Protein AF-A0A7C7RVZ1-F1 (afdb_monomer_lite)

Structure (mmCIF, N/CA/C/O backbone):
data_AF-A0A7C7RVZ1-F1
#
_entry.id   AF-A0A7C7RVZ1-F1
#
loop_
_atom_site.group_PDB
_atom_site.id
_atom_site.type_symbol
_atom_site.label_atom_id
_atom_site.label_alt_id
_atom_site.label_comp_id
_atom_site.label_asym_id
_atom_site.label_entity_id
_atom_site.label_seq_id
_atom_site.pdbx_PDB_ins_code
_atom_site.Cartn_x
_atom_site.Cartn_y
_atom_site.Cartn_z
_atom_site.occupancy
_atom_site.B_iso_or_equiv
_atom_site.auth_seq_id
_atom_site.auth_comp_id
_atom_site.auth_asym_id
_atom_site.auth_atom_id
_atom_site.pdbx_PDB_model_num
ATOM 1 N N . MET A 1 1 ? 3.547 -5.677 -13.733 1.00 76.12 1 MET A N 1
ATOM 2 C CA . MET A 1 1 ? 4.560 -4.958 -12.918 1.00 76.12 1 MET A CA 1
ATOM 3 C C . MET A 1 1 ? 4.274 -5.063 -11.415 1.00 76.12 1 MET A C 1
ATOM 5 O O . MET A 1 1 ? 3.134 -4.879 -11.005 1.00 76.12 1 MET A O 1
ATOM 9 N N . ILE A 1 2 ? 5.290 -5.376 -10.600 1.00 83.75 2 ILE A N 1
ATOM 10 C CA . ILE A 1 2 ? 5.213 -5.486 -9.129 1.00 83.75 2 ILE A CA 1
ATOM 11 C C . ILE A 1 2 ? 6.129 -4.432 -8.500 1.00 83.75 2 ILE A C 1
ATOM 13 O O . ILE A 1 2 ? 7.270 -4.263 -8.935 1.00 83.75 2 ILE A O 1
ATOM 17 N N . ALA A 1 3 ? 5.672 -3.785 -7.432 1.00 85.69 3 ALA A N 1
ATOM 18 C CA . ALA A 1 3 ? 6.493 -2.928 -6.590 1.00 85.69 3 ALA A CA 1
ATOM 19 C C . ALA A 1 3 ? 6.387 -3.313 -5.108 1.00 85.69 3 ALA A C 1
ATOM 21 O O . ALA A 1 3 ? 5.368 -3.821 -4.646 1.00 85.69 3 ALA A O 1
ATOM 22 N N . VAL A 1 4 ? 7.452 -3.073 -4.345 1.00 88.44 4 VAL A N 1
ATOM 23 C CA . VAL A 1 4 ? 7.435 -3.149 -2.879 1.00 88.44 4 VAL A CA 1
ATOM 24 C C . VAL A 1 4 ? 7.620 -1.747 -2.336 1.00 88.44 4 VAL A C 1
ATOM 26 O O . VAL A 1 4 ? 8.650 -1.112 -2.571 1.00 88.44 4 VAL A O 1
ATOM 29 N N . VAL A 1 5 ? 6.623 -1.275 -1.599 1.00 88.81 5 VAL A N 1
ATOM 30 C CA . VAL A 1 5 ? 6.571 0.082 -1.060 1.00 88.81 5 VAL A CA 1
ATOM 31 C C . VAL A 1 5 ? 6.609 0.021 0.457 1.00 88.81 5 VAL A C 1
ATOM 33 O O . VAL A 1 5 ? 5.951 -0.823 1.071 1.00 88.81 5 VAL A O 1
ATOM 36 N N . LYS A 1 6 ? 7.371 0.920 1.079 1.00 87.19 6 LYS A N 1
ATOM 37 C CA . LYS A 1 6 ? 7.364 1.096 2.530 1.00 87.19 6 LYS A CA 1
ATOM 38 C C . LYS A 1 6 ? 6.491 2.282 2.902 1.00 87.19 6 LYS A C 1
ATOM 40 O O . LYS A 1 6 ? 6.755 3.405 2.492 1.00 87.19 6 LYS A O 1
ATOM 45 N N . THR A 1 7 ? 5.474 2.028 3.714 1.00 87.50 7 THR A N 1
ATOM 46 C CA . THR A 1 7 ? 4.576 3.054 4.254 1.00 87.50 7 THR A CA 1
ATOM 47 C C . THR A 1 7 ? 4.090 2.634 5.638 1.00 87.50 7 THR A C 1
ATOM 49 O O . THR A 1 7 ? 3.965 1.439 5.913 1.00 87.50 7 THR A O 1
ATOM 52 N N . GLY A 1 8 ? 3.901 3.590 6.551 1.00 82.31 8 GLY A N 1
ATOM 53 C CA . GLY A 1 8 ? 3.505 3.287 7.933 1.00 82.31 8 GLY A CA 1
ATOM 54 C C . GLY A 1 8 ? 4.451 2.301 8.637 1.00 82.31 8 GLY A C 1
ATOM 55 O O . GLY A 1 8 ? 4.030 1.324 9.241 1.00 82.31 8 GLY A O 1
ATOM 56 N N . GLY A 1 9 ? 5.763 2.426 8.406 1.00 84.88 9 GLY A N 1
ATOM 57 C CA . GLY A 1 9 ? 6.768 1.515 8.974 1.00 84.88 9 GLY A CA 1
ATOM 58 C C . GLY A 1 9 ? 6.747 0.064 8.458 1.00 84.88 9 GLY A C 1
ATOM 59 O O . GLY A 1 9 ? 7.640 -0.703 8.818 1.00 84.88 9 GLY A O 1
ATOM 60 N N . LYS A 1 10 ? 5.803 -0.316 7.588 1.00 88.75 10 LYS A N 1
ATOM 61 C CA . LYS A 1 10 ? 5.649 -1.672 7.036 1.00 88.75 10 LYS A CA 1
ATOM 62 C C . LYS A 1 10 ? 5.941 -1.696 5.539 1.00 88.75 10 LYS A C 1
ATOM 64 O O . LYS A 1 10 ? 5.913 -0.662 4.876 1.00 88.75 10 LYS A O 1
ATOM 69 N N . GLN A 1 11 ? 6.245 -2.881 5.015 1.00 90.06 11 GLN A N 1
ATOM 70 C CA . GLN A 1 11 ? 6.466 -3.107 3.587 1.00 90.06 11 GLN A CA 1
ATOM 71 C C . GLN A 1 11 ? 5.250 -3.805 2.981 1.00 90.06 11 GLN A C 1
ATOM 73 O O . GLN A 1 11 ? 4.777 -4.803 3.526 1.00 90.06 11 GLN A O 1
ATOM 78 N N . TYR A 1 12 ? 4.778 -3.292 1.850 1.00 89.50 12 TYR A N 1
ATOM 79 C CA . TYR A 1 12 ? 3.641 -3.827 1.113 1.00 89.50 12 TYR A CA 1
ATOM 80 C C . TYR A 1 12 ? 4.071 -4.145 -0.311 1.00 89.50 12 TYR A C 1
ATOM 82 O O . TYR A 1 12 ? 4.699 -3.323 -0.977 1.00 89.50 12 TYR A O 1
ATOM 90 N N . LYS A 1 13 ? 3.721 -5.344 -0.774 1.00 88.06 13 LYS A N 1
ATOM 91 C CA . LYS A 1 13 ? 3.833 -5.725 -2.179 1.00 88.06 13 LYS A CA 1
ATOM 92 C C . LYS A 1 13 ? 2.566 -5.260 -2.892 1.00 88.06 13 LYS A C 1
ATOM 94 O O . LYS A 1 13 ? 1.474 -5.605 -2.451 1.00 88.06 13 LYS A O 1
ATOM 99 N N . VAL A 1 14 ? 2.729 -4.497 -3.963 1.00 88.75 14 VAL A N 1
ATOM 100 C CA . VAL A 1 14 ? 1.643 -3.933 -4.767 1.00 88.75 14 VAL A CA 1
ATOM 101 C C . VAL A 1 14 ? 1.861 -4.234 -6.241 1.00 88.75 14 VAL A C 1
ATOM 103 O O . VAL A 1 14 ? 2.999 -4.309 -6.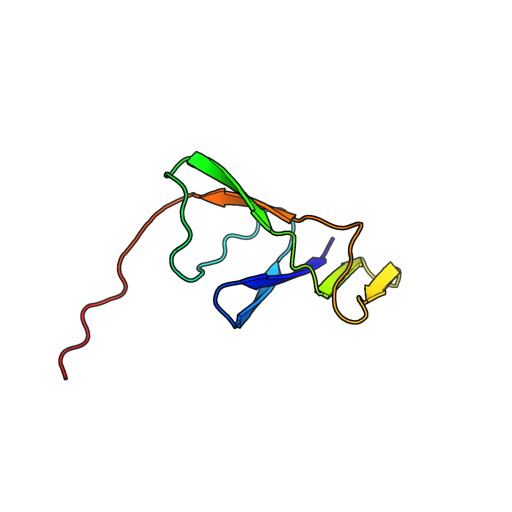711 1.00 88.75 14 VAL A O 1
ATOM 106 N N . SER A 1 15 ? 0.761 -4.374 -6.961 1.00 87.00 15 SER A N 1
ATOM 107 C CA . SER A 1 15 ? 0.707 -4.446 -8.419 1.00 87.00 15 SER A CA 1
ATOM 108 C C . SER A 1 15 ? -0.285 -3.397 -8.924 1.00 87.00 15 SER A C 1
ATOM 110 O O . SER A 1 15 ? -1.042 -2.813 -8.146 1.00 87.00 15 SER A O 1
ATOM 112 N N . GLU A 1 16 ? -0.287 -3.134 -10.226 1.00 84.56 16 GLU A N 1
ATOM 113 C CA . GLU A 1 16 ? -1.268 -2.227 -10.828 1.00 84.56 16 GLU A CA 1
ATOM 114 C C . GLU A 1 16 ? -2.700 -2.734 -10.582 1.00 84.56 16 GLU A C 1
ATOM 116 O O . GLU A 1 16 ? -3.036 -3.861 -10.938 1.00 84.56 16 GLU A O 1
ATOM 121 N N . GLY A 1 17 ? -3.536 -1.898 -9.956 1.00 85.12 17 GLY A N 1
ATOM 122 C CA . GLY A 1 17 ? -4.929 -2.218 -9.624 1.00 85.12 17 GLY A CA 1
ATOM 123 C C . GLY A 1 17 ? -5.150 -2.910 -8.273 1.00 85.12 17 GLY A C 1
ATOM 124 O O . GLY A 1 17 ? -6.303 -3.131 -7.902 1.00 85.12 17 GLY A O 1
ATOM 125 N N . ASP A 1 18 ? -4.093 -3.221 -7.516 1.00 87.62 18 ASP A N 1
ATOM 126 C CA . ASP A 1 18 ? -4.239 -3.810 -6.182 1.00 87.62 18 ASP A CA 1
ATOM 127 C C . ASP A 1 18 ? -4.739 -2.779 -5.158 1.00 87.62 18 ASP A C 1
ATOM 129 O O . ASP A 1 18 ? -4.247 -1.651 -5.075 1.00 87.62 18 ASP A O 1
ATOM 133 N N . VAL A 1 19 ? -5.678 -3.203 -4.309 1.00 88.25 19 VAL A N 1
ATOM 134 C CA . VAL A 1 19 ? -6.157 -2.415 -3.166 1.00 88.25 19 VAL A CA 1
ATOM 135 C C . VAL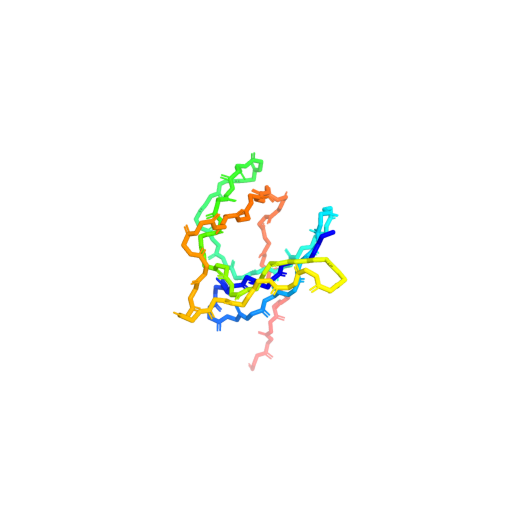 A 1 19 ? -5.424 -2.873 -1.911 1.00 88.25 19 VAL A C 1
ATOM 137 O O . VAL A 1 19 ? -5.544 -4.027 -1.496 1.00 88.25 19 VAL A O 1
ATOM 140 N N . ILE A 1 20 ? -4.681 -1.962 -1.281 1.00 87.50 20 ILE A N 1
ATOM 141 C CA . ILE A 1 20 ? -3.971 -2.225 -0.026 1.00 87.50 20 ILE A CA 1
ATOM 142 C C . ILE A 1 20 ? -4.509 -1.367 1.112 1.00 87.50 20 ILE A C 1
ATOM 144 O O . ILE A 1 20 ? -4.811 -0.189 0.943 1.00 87.50 20 ILE A O 1
ATOM 148 N N . GLN A 1 21 ? -4.575 -1.957 2.303 1.00 88.19 21 GLN A N 1
ATOM 149 C CA . GLN A 1 21 ? -4.880 -1.230 3.525 1.00 88.19 21 GLN A CA 1
ATOM 150 C C . GLN A 1 21 ? -3.578 -0.884 4.245 1.00 88.19 21 GLN A C 1
ATOM 152 O O . GLN A 1 21 ? -2.798 -1.767 4.604 1.00 88.19 21 GLN A O 1
ATOM 157 N N . VAL A 1 22 ? -3.364 0.407 4.467 1.00 88.50 22 VAL A N 1
ATOM 158 C CA . VAL A 1 22 ? -2.161 0.952 5.102 1.00 88.50 22 VAL A CA 1
ATOM 159 C C . VAL A 1 22 ? -2.524 1.735 6.359 1.00 88.50 22 VAL A C 1
ATOM 161 O O . VAL A 1 22 ? -3.694 1.869 6.723 1.00 88.50 22 VAL A O 1
ATOM 164 N N . GLU A 1 23 ? -1.504 2.210 7.067 1.00 87.69 23 GLU A N 1
ATOM 165 C CA . GLU A 1 23 ? -1.700 3.112 8.200 1.00 87.69 23 GLU A CA 1
ATOM 166 C C . GLU A 1 23 ? -2.270 4.456 7.738 1.00 87.69 23 GLU A C 1
ATOM 168 O O . GLU A 1 23 ? -2.305 4.761 6.546 1.00 87.69 23 GLU A O 1
ATOM 173 N N . LYS A 1 24 ? -2.750 5.261 8.690 1.00 84.06 24 LYS A N 1
ATOM 174 C CA . LYS A 1 24 ? -3.365 6.548 8.373 1.00 84.06 24 LYS A CA 1
ATOM 175 C C . LYS A 1 24 ? -2.354 7.444 7.647 1.00 84.06 24 LYS A C 1
ATOM 177 O O . LYS A 1 24 ? -1.315 7.776 8.209 1.00 84.06 24 LYS A O 1
ATOM 182 N N . LEU A 1 25 ? -2.709 7.846 6.431 1.00 82.31 25 LEU A N 1
ATOM 183 C CA . LEU A 1 25 ? -1.997 8.832 5.626 1.00 82.31 25 LEU A CA 1
ATOM 184 C C . LEU A 1 25 ? -2.784 10.146 5.623 1.00 82.31 25 LEU A C 1
ATOM 186 O O . LEU A 1 25 ? -4.014 10.139 5.714 1.00 82.31 25 LEU A O 1
ATOM 190 N N . ASP A 1 26 ? -2.072 11.265 5.532 1.00 78.81 26 ASP A N 1
ATOM 191 C CA . ASP A 1 26 ? -2.680 12.575 5.316 1.00 78.81 26 ASP A CA 1
ATOM 192 C C . ASP A 1 26 ? -3.089 12.69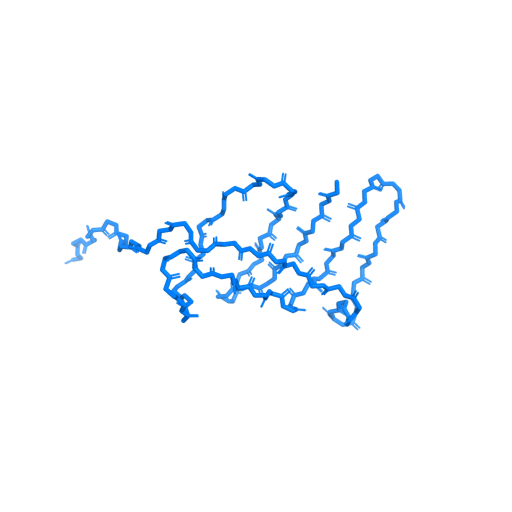9 3.839 1.00 78.81 26 ASP A C 1
ATOM 194 O O . ASP A 1 26 ? -2.252 12.603 2.946 1.00 78.81 26 ASP A O 1
ATOM 198 N N . GLY A 1 27 ? -4.390 12.851 3.587 1.00 78.50 27 GLY A N 1
ATOM 199 C CA . GLY A 1 27 ? -4.977 12.956 2.247 1.00 78.50 27 GLY A CA 1
ATOM 200 C C . GLY A 1 27 ? -6.464 12.609 2.271 1.00 78.50 27 GLY A C 1
ATOM 201 O O . GLY A 1 27 ? -6.872 11.711 3.007 1.00 78.50 27 GLY A O 1
ATOM 202 N N . ASN A 1 28 ? -7.297 13.327 1.526 1.00 82.38 28 ASN A N 1
ATOM 203 C CA . ASN A 1 28 ? -8.743 13.089 1.500 1.00 82.38 28 ASN A CA 1
ATOM 204 C C . ASN A 1 28 ? -9.112 11.881 0.625 1.00 82.38 28 ASN A C 1
ATOM 206 O O . ASN A 1 28 ? -8.335 11.437 -0.214 1.00 82.38 28 ASN A O 1
ATOM 210 N N . VAL A 1 29 ? -10.322 11.346 0.806 1.00 86.69 29 VAL A N 1
ATOM 211 C CA . VAL A 1 29 ? -10.864 10.314 -0.093 1.00 86.69 29 VAL A CA 1
ATOM 212 C C . VAL A 1 29 ? -10.967 10.877 -1.515 1.00 86.69 29 VAL A C 1
ATOM 214 O O . VAL A 1 29 ? -11.477 11.982 -1.700 1.00 86.69 29 VAL A O 1
ATOM 217 N N . GLY A 1 30 ? -10.474 10.126 -2.500 1.00 86.25 30 GLY A N 1
ATOM 218 C CA . GLY A 1 30 ? -10.347 10.548 -3.899 1.00 86.25 30 GLY A CA 1
ATOM 219 C C . GLY A 1 30 ? -9.082 11.358 -4.201 1.00 86.25 30 GLY A C 1
ATOM 220 O O . GLY A 1 30 ? -8.857 11.753 -5.344 1.00 86.25 30 GLY A O 1
ATOM 221 N N . GLU A 1 31 ? -8.239 11.627 -3.199 1.00 88.19 31 GLU A N 1
ATOM 222 C CA . GLU A 1 31 ? -6.963 12.302 -3.408 1.00 88.19 31 GLU A CA 1
ATOM 223 C C . GLU A 1 31 ? -5.888 11.309 -3.858 1.00 88.19 31 GLU A C 1
ATOM 225 O O . GLU A 1 31 ? -5.808 10.164 -3.399 1.00 88.19 31 GLU A O 1
ATOM 230 N N . THR A 1 32 ? -5.041 11.761 -4.779 1.00 87.69 32 THR A N 1
ATOM 231 C CA . THR A 1 32 ? -3.919 10.978 -5.284 1.00 87.69 32 THR A CA 1
ATOM 232 C C . THR A 1 32 ? -2.705 11.150 -4.374 1.00 87.69 32 THR A C 1
ATOM 234 O O . THR A 1 32 ? -2.194 12.257 -4.212 1.00 87.69 32 THR A O 1
ATOM 237 N N . VAL A 1 33 ? -2.193 10.051 -3.827 1.00 86.44 33 VAL A N 1
ATOM 238 C CA . VAL A 1 33 ? -1.011 10.030 -2.960 1.00 86.44 33 VAL A CA 1
ATOM 239 C C . VAL A 1 33 ? 0.156 9.399 -3.710 1.00 86.44 33 VAL A C 1
ATOM 241 O O . VAL A 1 33 ? 0.038 8.318 -4.291 1.00 86.44 33 VAL A O 1
ATOM 244 N N . LYS A 1 34 ? 1.309 10.071 -3.684 1.00 87.44 34 LYS A N 1
ATOM 245 C CA . LYS A 1 34 ? 2.559 9.547 -4.241 1.00 87.44 34 LYS A CA 1
ATOM 246 C C . LYS A 1 34 ? 3.402 8.934 -3.134 1.00 87.44 34 LYS A C 1
ATOM 248 O O . LYS A 1 34 ? 3.759 9.603 -2.169 1.00 87.44 34 LYS A O 1
ATOM 253 N N . LEU A 1 35 ? 3.735 7.660 -3.292 1.00 84.81 35 LEU A N 1
ATOM 254 C CA . LEU A 1 35 ? 4.636 6.935 -2.411 1.00 84.81 35 LEU A CA 1
ATOM 255 C C . LEU A 1 35 ? 6.025 6.890 -3.055 1.00 84.81 35 LEU A C 1
ATOM 257 O O . LEU A 1 35 ? 6.263 6.156 -4.015 1.00 84.81 35 LEU A O 1
ATOM 261 N N . GLU A 1 36 ? 6.939 7.691 -2.514 1.00 83.50 36 GLU A N 1
ATOM 262 C CA . GLU A 1 36 ? 8.332 7.800 -2.981 1.00 83.50 36 GLU A CA 1
ATOM 263 C C . GLU A 1 36 ? 9.234 6.703 -2.389 1.00 83.50 36 GLU A C 1
ATOM 265 O O . GLU A 1 36 ? 10.293 6.383 -2.917 1.00 83.50 36 GLU A O 1
ATOM 270 N N . SER A 1 37 ? 8.803 6.076 -1.291 1.00 84.19 37 SER A N 1
ATOM 271 C CA . SER A 1 37 ? 9.553 5.028 -0.589 1.00 84.19 37 SER A CA 1
ATOM 272 C C . SER A 1 37 ? 9.392 3.655 -1.254 1.00 84.19 37 SER A C 1
ATOM 274 O O . SER A 1 37 ? 8.809 2.731 -0.677 1.00 84.19 37 SER A O 1
ATOM 276 N N . VAL A 1 38 ? 9.910 3.512 -2.473 1.00 85.12 38 VAL A N 1
ATOM 277 C CA . VAL A 1 38 ? 9.893 2.256 -3.240 1.00 85.12 38 VAL A CA 1
ATOM 278 C C . VAL A 1 38 ? 11.208 1.502 -3.033 1.00 85.12 38 VAL A C 1
ATOM 280 O O . VAL A 1 38 ? 12.286 2.037 -3.273 1.00 85.12 38 VAL A O 1
ATOM 283 N N . LEU A 1 39 ? 11.132 0.250 -2.583 1.00 84.12 39 LEU A N 1
ATOM 284 C CA . LEU A 1 39 ? 12.300 -0.607 -2.331 1.00 84.12 39 LEU A CA 1
ATOM 285 C C . LEU A 1 39 ? 12.617 -1.495 -3.530 1.00 84.12 39 LEU A C 1
ATOM 287 O O . LEU A 1 39 ? 13.776 -1.801 -3.801 1.00 84.12 39 LEU A O 1
ATOM 291 N N . LEU A 1 40 ? 11.577 -1.924 -4.238 1.00 83.38 40 LEU A N 1
ATOM 292 C CA . LEU A 1 40 ? 11.683 -2.829 -5.370 1.00 83.38 40 LEU A CA 1
ATOM 293 C C . LEU A 1 40 ? 10.639 -2.441 -6.405 1.00 83.38 40 LEU A C 1
ATOM 295 O O . LEU A 1 40 ? 9.504 -2.144 -6.041 1.00 83.38 40 LEU A O 1
ATOM 299 N N . CYS A 1 41 ? 11.011 -2.466 -7.679 1.00 82.25 41 CYS A N 1
ATOM 300 C CA . CYS A 1 41 ? 10.077 -2.330 -8.791 1.00 82.25 41 CYS A CA 1
ATOM 301 C C . CYS A 1 41 ? 10.555 -3.203 -9.953 1.00 82.25 41 CYS A C 1
ATOM 303 O O . CYS A 1 41 ? 11.734 -3.162 -10.314 1.00 82.25 41 CYS A O 1
ATOM 305 N N . GLY A 1 42 ? 9.672 -4.014 -10.529 1.00 82.06 42 GLY A N 1
ATOM 306 C CA . GLY A 1 42 ? 10.040 -4.868 -11.652 1.00 82.06 42 GLY A CA 1
ATOM 307 C C . GLY A 1 42 ? 8.978 -5.868 -12.078 1.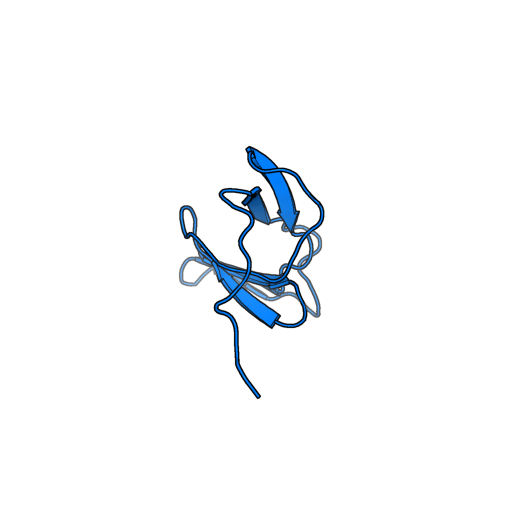00 82.06 42 GLY A C 1
ATOM 308 O O . GLY A 1 42 ? 7.925 -6.014 -11.457 1.00 82.06 42 GLY A O 1
ATOM 309 N N . GLU A 1 43 ? 9.271 -6.571 -13.163 1.00 76.75 43 GLU A N 1
ATOM 310 C CA . GLU A 1 43 ? 8.434 -7.634 -13.714 1.00 76.75 43 GLU A CA 1
ATOM 311 C C . GLU A 1 43 ? 9.318 -8.741 -14.293 1.00 76.75 43 GLU A C 1
ATOM 313 O O . GLU A 1 43 ? 10.248 -8.461 -15.052 1.00 76.75 43 GLU A O 1
ATOM 318 N N . GLY A 1 44 ? 9.054 -9.992 -13.903 1.00 72.06 44 GLY A N 1
ATOM 319 C CA . GLY A 1 44 ? 9.855 -11.147 -14.318 1.00 72.06 44 GLY A CA 1
ATOM 320 C C . GLY A 1 44 ? 11.335 -10.990 -13.957 1.00 72.06 44 GLY A C 1
ATOM 321 O O . GLY A 1 44 ? 11.664 -10.743 -12.800 1.00 72.06 44 GLY A O 1
ATOM 322 N N . AS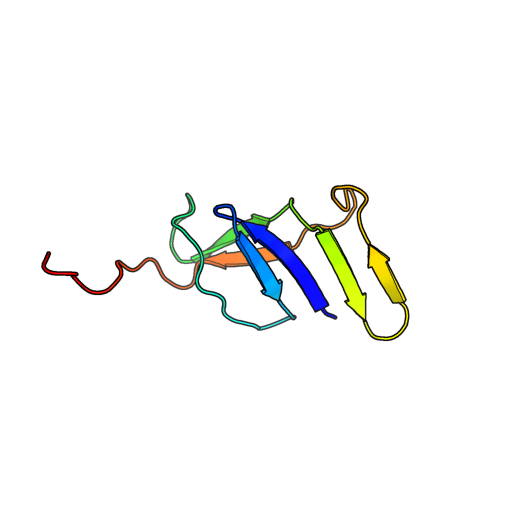P A 1 45 ? 12.210 -11.099 -14.959 1.00 69.06 45 ASP A N 1
ATOM 323 C CA . ASP A 1 45 ? 13.672 -10.991 -14.815 1.00 69.06 45 ASP A CA 1
ATOM 324 C C . ASP A 1 45 ? 14.178 -9.543 -14.664 1.00 69.06 45 ASP A C 1
ATOM 326 O O . ASP A 1 45 ? 15.340 -9.305 -14.333 1.00 69.06 45 ASP A O 1
ATOM 330 N N . SER A 1 46 ? 13.310 -8.548 -14.876 1.00 75.81 46 SER A N 1
ATOM 331 C CA . SER A 1 46 ? 13.660 -7.121 -14.844 1.00 75.81 46 SER A CA 1
ATOM 332 C C . SER A 1 46 ? 13.399 -6.515 -13.463 1.00 75.81 46 SER A C 1
ATOM 334 O O . SER A 1 46 ? 12.562 -5.621 -13.320 1.00 75.81 46 SER A O 1
ATOM 336 N N . ILE A 1 47 ? 14.070 -7.019 -12.424 1.00 77.81 47 ILE A N 1
ATOM 337 C CA . ILE A 1 47 ? 13.875 -6.557 -11.040 1.00 77.81 47 ILE A CA 1
ATOM 338 C C . ILE A 1 47 ? 14.894 -5.470 -10.705 1.00 77.81 47 ILE A C 1
ATOM 340 O O . ILE A 1 47 ? 16.095 -5.728 -10.627 1.00 77.81 47 ILE A O 1
ATOM 344 N N . LYS A 1 48 ? 14.416 -4.249 -10.452 1.00 79.56 48 LYS A N 1
ATOM 345 C CA . LYS A 1 48 ? 15.235 -3.179 -9.876 1.00 79.56 48 LYS A CA 1
ATOM 346 C C . LYS A 1 48 ? 15.108 -3.241 -8.360 1.00 79.56 48 LYS A C 1
ATOM 348 O O . LYS A 1 48 ? 14.003 -3.155 -7.826 1.00 79.56 48 LYS A O 1
ATOM 353 N N . ILE A 1 49 ? 16.238 -3.395 -7.678 1.00 80.25 49 ILE A N 1
ATOM 354 C CA . ILE A 1 49 ? 16.330 -3.407 -6.216 1.00 80.25 49 ILE A CA 1
ATOM 355 C C . ILE A 1 49 ? 17.023 -2.114 -5.796 1.00 80.25 49 ILE A C 1
ATOM 357 O O . ILE A 1 49 ? 18.115 -1.812 -6.276 1.00 80.25 49 ILE A O 1
ATOM 361 N N . GLY A 1 50 ? 16.377 -1.339 -4.930 1.00 74.94 50 GLY A N 1
ATOM 362 C CA . GLY A 1 50 ? 16.951 -0.125 -4.366 1.00 74.94 50 GLY A CA 1
ATOM 363 C C . GLY A 1 50 ? 17.896 -0.435 -3.210 1.00 74.94 50 GLY A C 1
ATOM 364 O O . GLY A 1 50 ? 17.585 -1.244 -2.338 1.00 74.94 50 GLY A O 1
ATOM 365 N N . THR A 1 51 ? 19.031 0.253 -3.161 1.00 72.44 51 THR A N 1
ATOM 366 C CA . THR A 1 51 ? 19.922 0.289 -1.995 1.00 72.44 51 THR A CA 1
ATOM 367 C C . THR A 1 51 ? 20.000 1.727 -1.486 1.00 72.44 51 THR A C 1
ATOM 369 O O . THR A 1 51 ? 20.851 2.465 -1.983 1.00 72.44 51 THR A O 1
ATOM 372 N N . PRO A 1 52 ? 19.177 2.189 -0.520 1.00 74.81 52 PRO A N 1
ATOM 373 C CA . PRO A 1 52 ? 18.055 1.558 0.203 1.00 74.81 52 PRO A CA 1
ATOM 374 C C . PRO A 1 52 ? 16.646 1.826 -0.381 1.00 74.81 52 PRO A C 1
ATOM 376 O O . PRO A 1 52 ? 15.686 1.175 0.030 1.00 74.81 52 PRO A O 1
ATOM 379 N N . PHE A 1 53 ? 16.520 2.768 -1.320 1.00 77.31 53 PHE A N 1
ATOM 380 C CA . PHE A 1 53 ? 15.293 3.092 -2.059 1.00 77.31 53 PHE A CA 1
ATOM 381 C C . PHE A 1 53 ? 15.621 3.290 -3.546 1.00 77.31 53 PHE A C 1
ATOM 383 O O . PHE A 1 53 ? 16.777 3.505 -3.908 1.00 77.31 53 PHE A O 1
ATOM 390 N N . LEU A 1 54 ? 14.615 3.206 -4.413 1.00 77.94 54 LEU A N 1
ATOM 391 C CA . LEU A 1 54 ? 14.723 3.529 -5.835 1.00 77.94 54 LEU A CA 1
ATOM 392 C C . LEU A 1 54 ? 14.329 4.995 -6.055 1.00 77.94 54 LEU A C 1
ATOM 394 O O . LEU A 1 54 ? 13.149 5.297 -6.181 1.00 77.94 54 LEU A O 1
ATOM 398 N N . GLU A 1 55 ? 15.306 5.901 -6.145 1.00 69.38 55 GLU A N 1
ATOM 399 C CA . GLU A 1 55 ? 15.056 7.351 -6.302 1.00 69.38 55 GLU A CA 1
ATOM 400 C C . GLU A 1 55 ? 14.286 7.709 -7.584 1.00 69.38 55 GLU A C 1
ATOM 402 O O . GLU A 1 55 ? 13.593 8.718 -7.651 1.00 69.38 55 GLU A O 1
ATOM 407 N N . SER A 1 56 ? 14.380 6.872 -8.619 1.00 69.44 56 SER A N 1
ATOM 408 C CA . SER A 1 56 ? 13.714 7.096 -9.908 1.00 69.44 56 SER A CA 1
ATOM 409 C C . SER A 1 56 ? 12.362 6.383 -10.035 1.00 69.44 56 SER A C 1
ATOM 411 O O . SER A 1 56 ? 11.841 6.263 -11.144 1.00 69.44 56 SER A O 1
ATOM 413 N N . CYS A 1 57 ? 11.803 5.845 -8.946 1.00 72.75 57 CYS A N 1
ATOM 414 C CA . CYS A 1 57 ? 10.525 5.135 -8.961 1.00 72.75 57 CYS A CA 1
ATOM 415 C C . CYS A 1 57 ? 9.571 5.726 -7.924 1.00 72.75 57 CYS A C 1
ATOM 417 O O . CYS A 1 57 ? 9.886 5.790 -6.742 1.00 72.75 57 CYS A O 1
ATOM 419 N N . SER A 1 58 ? 8.376 6.106 -8.370 1.00 79.81 58 SER A N 1
ATOM 420 C CA . SER A 1 58 ? 7.278 6.504 -7.491 1.00 79.81 58 SER A CA 1
ATOM 421 C C . SER A 1 58 ? 6.061 5.645 -7.801 1.00 79.81 58 SER A C 1
ATOM 423 O O . SER A 1 58 ? 5.800 5.328 -8.963 1.00 79.81 58 SER A O 1
ATOM 425 N N . VAL A 1 59 ? 5.332 5.247 -6.760 1.00 85.12 59 VAL A N 1
ATOM 426 C CA . VAL A 1 59 ? 4.048 4.557 -6.910 1.00 85.12 59 VAL A CA 1
ATOM 427 C C . VAL A 1 59 ? 2.951 5.567 -6.615 1.00 85.12 59 VAL A C 1
ATOM 429 O O . VAL A 1 59 ? 2.944 6.195 -5.559 1.00 85.12 59 VAL A O 1
ATOM 432 N N . THR A 1 60 ? 2.051 5.754 -7.574 1.00 87.00 60 THR A N 1
ATOM 433 C CA . THR A 1 60 ? 0.914 6.666 -7.438 1.00 87.00 60 THR A CA 1
ATOM 434 C C . THR A 1 60 ? -0.321 5.845 -7.096 1.00 87.00 60 THR A C 1
ATOM 436 O O . THR A 1 60 ? -0.655 4.918 -7.830 1.00 87.00 60 THR A O 1
ATOM 439 N N . CYS A 1 61 ? -0.981 6.181 -5.991 1.00 86.62 61 CYS A N 1
ATOM 440 C CA . CYS A 1 61 ? -2.185 5.506 -5.511 1.00 86.62 61 CYS A CA 1
ATOM 441 C C . CYS A 1 61 ? -3.301 6.528 -5.280 1.00 86.62 61 CYS A C 1
ATOM 443 O O . CYS A 1 61 ? -3.035 7.713 -5.092 1.00 86.62 61 CYS A O 1
ATOM 445 N N . GLU A 1 62 ? -4.544 6.066 -5.231 1.00 89.19 62 GLU A N 1
ATOM 446 C CA . GLU A 1 62 ? -5.697 6.874 -4.832 1.00 89.1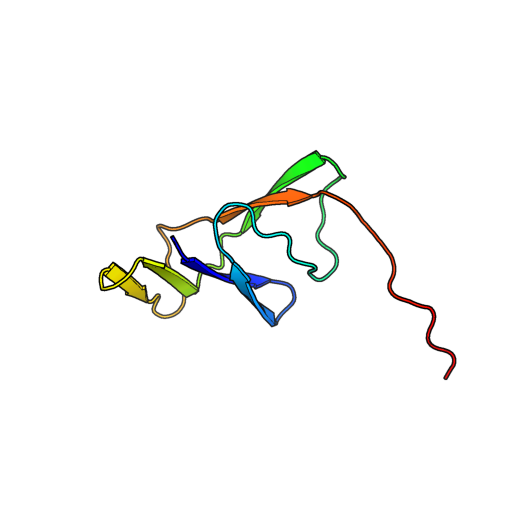9 62 GLU A CA 1
ATOM 447 C C . GLU A 1 62 ? -6.197 6.427 -3.455 1.00 89.19 62 GLU A C 1
ATOM 449 O O . GLU A 1 62 ? -6.233 5.230 -3.155 1.00 89.19 62 GLU A O 1
ATOM 454 N N . VAL A 1 63 ? -6.581 7.383 -2.608 1.00 88.94 63 VAL A N 1
ATOM 455 C CA . VAL A 1 63 ? -7.217 7.079 -1.322 1.00 88.94 63 VAL A CA 1
ATOM 456 C C . VAL A 1 63 ? -8.672 6.697 -1.571 1.00 88.94 63 VAL A C 1
ATOM 458 O O . VAL A 1 63 ? -9.526 7.563 -1.744 1.00 88.94 63 VAL A O 1
ATOM 461 N N . THR A 1 64 ? -8.971 5.400 -1.556 1.00 87.69 64 THR A N 1
ATOM 462 C CA . THR A 1 64 ? -10.341 4.908 -1.757 1.00 87.69 64 THR A CA 1
ATOM 463 C C . THR A 1 64 ? -11.235 5.172 -0.551 1.00 87.69 64 THR A C 1
ATOM 465 O O . THR A 1 64 ? -12.366 5.612 -0.711 1.00 87.69 64 THR A O 1
ATOM 468 N N . GLU A 1 65 ? -10.744 4.916 0.665 1.00 87.38 65 GLU A N 1
ATOM 469 C CA . GLU A 1 65 ? -11.514 5.068 1.901 1.00 87.38 65 GLU A CA 1
ATOM 470 C C . GLU A 1 65 ? -10.601 5.358 3.101 1.00 87.38 65 GLU A C 1
ATOM 472 O O . GLU A 1 65 ? -9.464 4.890 3.175 1.00 87.38 65 GLU A O 1
ATOM 477 N N . GLN A 1 66 ? -11.129 6.084 4.091 1.00 86.19 66 GLN A N 1
ATOM 478 C CA . GLN A 1 66 ? -10.524 6.196 5.417 1.00 86.19 66 GLN A CA 1
ATOM 479 C C . GLN A 1 66 ? -11.429 5.544 6.455 1.00 86.19 66 GLN A C 1
ATOM 481 O O . GLN A 1 66 ? -12.549 5.993 6.696 1.00 86.19 66 GLN A O 1
ATOM 486 N N . LEU A 1 67 ? -10.925 4.506 7.116 1.00 88.25 67 LEU A N 1
ATOM 487 C CA . LEU A 1 67 ? -11.692 3.734 8.086 1.00 88.25 67 LEU A CA 1
ATOM 488 C C . LEU A 1 67 ? -10.913 3.508 9.379 1.00 88.25 67 LEU A C 1
ATOM 490 O O . LEU A 1 67 ? -9.682 3.498 9.414 1.00 88.25 67 LEU A O 1
ATOM 494 N N . ARG A 1 68 ? -11.654 3.327 10.473 1.00 87.06 68 ARG A N 1
ATOM 495 C CA . ARG A 1 68 ? -11.093 2.873 11.747 1.00 87.06 68 ARG A CA 1
ATOM 496 C C . ARG A 1 68 ? -11.187 1.355 11.810 1.00 87.06 68 ARG A C 1
ATOM 498 O O . ARG A 1 68 ? -12.200 0.775 11.429 1.00 87.06 68 ARG A O 1
ATOM 505 N N . GLY A 1 69 ? -10.135 0.723 12.324 1.00 86.12 69 GLY A N 1
ATOM 506 C CA . GLY A 1 69 ? -10.159 -0.704 12.626 1.00 86.12 69 GLY A CA 1
ATOM 507 C C . GLY A 1 69 ? -11.256 -1.057 13.636 1.00 86.12 69 GLY A C 1
ATOM 508 O O . GLY A 1 69 ? -11.817 -0.191 14.313 1.00 86.12 69 GLY A O 1
ATOM 509 N N . LYS A 1 70 ? -11.558 -2.352 13.750 1.00 91.19 70 LYS A N 1
ATOM 510 C CA . LYS A 1 70 ? -12.545 -2.853 14.715 1.00 91.19 70 LYS A CA 1
ATOM 511 C C . LYS A 1 70 ? -12.165 -2.417 16.131 1.00 91.19 70 LYS A C 1
ATOM 513 O O . LYS A 1 70 ? -10.994 -2.465 16.503 1.00 91.19 70 LYS A O 1
ATOM 518 N N . LYS A 1 71 ? -13.161 -2.021 16.930 1.00 92.44 71 LYS A N 1
ATOM 519 C CA . LYS A 1 71 ? -12.955 -1.711 18.348 1.00 92.44 71 LYS A CA 1
ATOM 520 C C . LYS A 1 71 ? -12.405 -2.954 19.049 1.00 92.44 71 LYS A C 1
ATOM 522 O O . LYS A 1 71 ? -13.068 -3.987 19.070 1.00 92.44 71 LYS A O 1
ATOM 527 N N . ILE A 1 72 ? -11.220 -2.830 19.633 1.00 91.00 72 ILE A N 1
ATOM 528 C CA . ILE A 1 72 ? -10.634 -3.846 20.507 1.00 91.00 72 ILE A CA 1
ATOM 529 C C . ILE A 1 72 ? -11.006 -3.453 21.940 1.00 91.00 72 ILE A C 1
ATOM 531 O O . ILE A 1 72 ? -10.742 -2.323 22.351 1.00 91.00 72 ILE A O 1
ATOM 535 N N . ILE A 1 73 ? -11.686 -4.343 22.666 1.00 89.75 73 ILE A N 1
ATOM 536 C CA . ILE A 1 73 ? -11.939 -4.191 24.105 1.00 89.75 73 ILE A CA 1
ATOM 537 C C . ILE A 1 73 ? -10.792 -4.912 24.808 1.00 89.75 73 ILE A C 1
ATOM 539 O O . ILE A 1 73 ? -10.581 -6.096 24.548 1.00 89.75 73 ILE A O 1
ATOM 543 N N . VAL A 1 74 ? -10.040 -4.169 25.615 1.00 79.69 74 VAL A N 1
ATOM 544 C CA . VAL A 1 74 ? -8.908 -4.665 26.408 1.00 79.69 74 VAL A CA 1
ATOM 545 C C . VAL A 1 74 ? -9.357 -4.826 27.848 1.00 79.69 74 VAL A C 1
ATOM 547 O O . VAL A 1 74 ? -10.068 -3.910 28.322 1.00 79.69 74 VAL A O 1
#

Secondary structure (DSSP, 8-state):
-EEEEEETTEEEEEETT-----S--S--TT-EEEE--EEEEEETTEEEE-SS--TT--EEEE-----PPPPPP-

pLDDT: mean 83.73, std 5.65, range [69.06, 92.44]

Sequence (74 aa):
MIAVVKTGGKQYKVSEGDVIQVEKLDGNVGETVKLESVLLCGEGDSIKIGTPFLESCSVTCEVTEQLRGKKIIV

Foldseek 3Di:
DWWWADDPNDIDIDDVPDDDDGPDDPDDQFDKDKGQRIQWDDDDPGIDGDPRGDNPDIDIDGRHDDDDDDDDDD

Radius of gyration: 13.92 Å; chains: 1; bounding box: 33×24×41 Å